Protein AF-A0A971H8J8-F1 (afdb_monomer_lite)

Foldseek 3Di:
DPPVVVVLVVVCVVVVHDSVVVVVVCVVVVVVVVVVVVVCVVCVVVVVVVCVVVVD

Sequence (56 aa):
TPPVGLAMYAVCSVLDISIGEYIKHMWSFFFTIVLMVAVLMFFPKLVLLLPNLLFG

Structure (mmCIF, N/CA/C/O backbone):
data_AF-A0A971H8J8-F1
#
_entry.id   AF-A0A971H8J8-F1
#
loop_
_atom_site.group_PDB
_atom_site.id
_atom_site.type_symbol
_atom_site.label_atom_id
_atom_site.label_alt_id
_atom_site.label_comp_id
_atom_site.label_asym_id
_atom_site.label_entity_id
_atom_site.label_seq_id
_atom_site.pdbx_PDB_ins_code
_atom_site.Cartn_x
_atom_site.Cartn_y
_atom_site.Cartn_z
_atom_site.occupancy
_atom_site.B_iso_or_equiv
_atom_site.auth_seq_id
_atom_site.auth_comp_id
_atom_site.auth_asym_id
_atom_site.auth_atom_id
_atom_site.pdbx_PDB_model_num
ATOM 1 N N . THR A 1 1 ? 11.674 -6.183 6.170 1.00 38.34 1 THR A N 1
ATOM 2 C CA . THR A 1 1 ? 11.955 -7.479 5.515 1.00 38.34 1 THR A CA 1
ATOM 3 C C . THR A 1 1 ? 12.138 -7.220 4.025 1.00 38.34 1 THR A C 1
ATOM 5 O O . THR A 1 1 ? 11.461 -6.330 3.522 1.00 38.34 1 THR A O 1
ATOM 8 N N . PRO A 1 2 ? 13.027 -7.924 3.301 1.00 44.31 2 PRO A N 1
ATOM 9 C CA . PRO A 1 2 ? 13.266 -7.691 1.876 1.00 44.31 2 PRO A CA 1
ATOM 10 C C . PRO A 1 2 ? 12.502 -8.652 0.921 1.00 44.31 2 PRO A C 1
ATOM 12 O O . PRO A 1 2 ? 13.127 -9.144 -0.006 1.00 44.31 2 PRO A O 1
ATOM 15 N N . PRO A 1 3 ? 11.194 -8.978 1.072 1.00 62.50 3 PRO A N 1
ATOM 16 C CA . PRO A 1 3 ? 10.507 -9.856 0.120 1.00 62.50 3 PRO A CA 1
ATOM 17 C C . PRO A 1 3 ? 9.837 -9.079 -1.026 1.00 62.50 3 PRO A C 1
ATOM 19 O O . PRO A 1 3 ? 9.721 -9.597 -2.130 1.00 62.50 3 PRO A O 1
ATOM 22 N N . VAL A 1 4 ? 9.433 -7.823 -0.798 1.00 70.12 4 VAL A N 1
ATOM 23 C CA . VAL A 1 4 ? 8.691 -7.036 -1.801 1.00 70.12 4 VAL A CA 1
ATOM 24 C C . VAL A 1 4 ? 9.613 -6.529 -2.911 1.00 70.12 4 VAL A C 1
ATOM 26 O O . VAL A 1 4 ? 9.277 -6.644 -4.084 1.00 70.12 4 VAL A O 1
ATOM 29 N N . GLY A 1 5 ? 10.807 -6.035 -2.563 1.00 70.50 5 GLY A N 1
ATOM 30 C CA . GLY A 1 5 ? 11.782 -5.567 -3.554 1.00 70.50 5 GLY A CA 1
ATOM 31 C C . GLY A 1 5 ? 12.252 -6.682 -4.492 1.00 70.50 5 GLY A C 1
ATOM 32 O O . GLY A 1 5 ? 12.330 -6.470 -5.695 1.00 70.50 5 GLY A O 1
ATOM 33 N N . LEU A 1 6 ? 12.482 -7.890 -3.964 1.00 75.81 6 LEU A N 1
ATOM 34 C CA . LEU A 1 6 ? 12.846 -9.061 -4.770 1.00 75.81 6 LEU A CA 1
ATOM 35 C C . LEU A 1 6 ? 11.722 -9.472 -5.730 1.00 75.81 6 LEU A C 1
ATOM 37 O O . LEU A 1 6 ? 11.993 -9.758 -6.893 1.00 75.81 6 LEU A O 1
ATOM 41 N N . ALA A 1 7 ? 10.466 -9.445 -5.274 1.00 76.69 7 ALA A N 1
ATOM 42 C CA . ALA A 1 7 ? 9.317 -9.714 -6.134 1.00 76.69 7 ALA A CA 1
ATOM 43 C C . ALA A 1 7 ? 9.177 -8.663 -7.251 1.00 76.69 7 ALA A C 1
ATOM 45 O O . ALA A 1 7 ? 8.939 -9.025 -8.400 1.00 76.69 7 ALA A O 1
ATOM 46 N N . MET A 1 8 ? 9.393 -7.377 -6.949 1.00 78.00 8 MET A N 1
ATOM 47 C CA . MET A 1 8 ? 9.399 -6.317 -7.965 1.00 78.00 8 MET A CA 1
ATOM 48 C C . MET A 1 8 ? 10.508 -6.523 -9.001 1.00 78.00 8 MET A C 1
ATOM 50 O O . MET A 1 8 ? 10.240 -6.395 -10.193 1.00 78.00 8 MET A O 1
ATOM 54 N N . TYR A 1 9 ? 11.721 -6.891 -8.575 1.00 75.62 9 TYR A N 1
ATOM 55 C CA . TYR A 1 9 ? 12.827 -7.192 -9.490 1.00 75.62 9 TYR A CA 1
ATOM 56 C C . TYR A 1 9 ? 12.533 -8.400 -10.385 1.00 75.62 9 TYR A C 1
ATOM 58 O O . TYR A 1 9 ? 12.781 -8.321 -11.583 1.00 75.62 9 TYR A O 1
ATOM 66 N N . ALA A 1 10 ? 11.959 -9.476 -9.837 1.00 79.12 10 ALA A N 1
ATOM 67 C CA . ALA A 1 10 ? 11.572 -10.651 -10.615 1.00 79.12 10 ALA A CA 1
ATOM 68 C C . ALA A 1 10 ? 10.487 -10.323 -11.657 1.00 79.12 10 ALA A C 1
ATOM 70 O O . ALA A 1 10 ? 10.573 -10.755 -12.803 1.00 79.12 10 ALA A O 1
ATOM 71 N N . VAL A 1 11 ? 9.487 -9.512 -11.296 1.00 76.56 11 VAL A N 1
ATOM 72 C CA . VAL A 1 11 ? 8.444 -9.071 -12.237 1.00 76.56 11 VAL A CA 1
ATOM 73 C C . VAL A 1 11 ? 9.023 -8.143 -13.305 1.00 76.56 11 VAL A C 1
ATOM 75 O O . VAL A 1 11 ? 8.733 -8.337 -14.481 1.00 76.56 11 VAL A O 1
ATOM 78 N N . CYS A 1 12 ? 9.881 -7.187 -12.933 1.00 74.50 12 CYS A N 1
ATOM 79 C CA . CYS A 1 12 ? 10.546 -6.306 -13.898 1.00 74.50 12 CYS A CA 1
ATOM 80 C C . CYS A 1 12 ? 11.469 -7.090 -14.844 1.00 74.50 12 CYS A C 1
ATOM 82 O O . CYS A 1 12 ? 11.510 -6.773 -16.027 1.00 74.50 12 CYS A O 1
ATOM 84 N N . SER A 1 13 ? 12.146 -8.145 -14.367 1.00 74.69 13 SER A N 1
ATOM 85 C CA . SER A 1 13 ? 12.967 -9.017 -15.220 1.00 74.69 13 SER A CA 1
ATOM 86 C C . SER A 1 13 ? 12.150 -9.923 -16.139 1.00 74.69 13 SER A C 1
ATOM 88 O O . SER A 1 13 ? 12.635 -10.301 -17.195 1.00 74.69 13 SER A O 1
ATOM 90 N N . VAL A 1 14 ? 10.925 -10.293 -15.748 1.00 81.38 14 VAL A N 1
ATOM 91 C CA . VAL A 1 14 ? 10.025 -11.101 -16.590 1.00 81.38 14 VAL A CA 1
ATOM 92 C C . VAL A 1 14 ? 9.328 -10.239 -17.645 1.00 81.38 14 VAL A C 1
ATOM 94 O O . VAL A 1 14 ? 9.113 -10.704 -18.759 1.00 81.38 14 VAL A O 1
ATOM 97 N N . LEU A 1 15 ? 8.971 -8.995 -17.306 1.00 77.75 15 LEU A N 1
ATOM 98 C CA . LEU A 1 15 ? 8.325 -8.053 -18.227 1.00 77.75 15 LEU A CA 1
ATOM 99 C C . LEU A 1 15 ? 9.313 -7.199 -19.048 1.00 77.75 15 LEU A C 1
ATOM 101 O O . LEU A 1 15 ? 8.857 -6.457 -19.910 1.00 77.75 15 LEU A O 1
ATOM 105 N N . ASP A 1 16 ? 10.622 -7.284 -18.789 1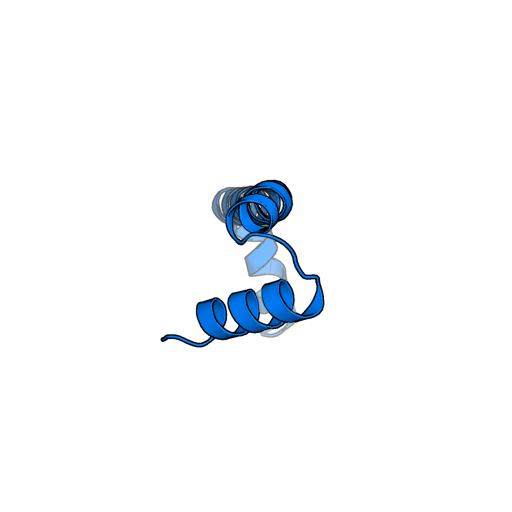.00 74.88 16 ASP A N 1
ATOM 106 C CA . ASP A 1 16 ? 11.681 -6.471 -19.423 1.00 74.88 16 ASP A CA 1
ATOM 107 C C . ASP A 1 16 ? 11.413 -4.948 -19.357 1.00 74.88 16 ASP A C 1
ATOM 109 O O . ASP A 1 16 ? 11.731 -4.177 -20.260 1.00 74.88 16 ASP A O 1
ATOM 113 N N . ILE A 1 17 ? 10.788 -4.490 -18.265 1.00 79.69 17 ILE A N 1
ATOM 114 C CA . ILE A 1 17 ? 10.453 -3.076 -18.039 1.00 79.69 17 ILE A CA 1
ATOM 115 C C . ILE A 1 17 ? 11.336 -2.456 -16.963 1.00 79.69 17 ILE A C 1
ATOM 117 O O . ILE A 1 17 ? 11.736 -3.095 -15.988 1.00 79.69 17 ILE A O 1
ATOM 121 N N . SER A 1 18 ? 11.606 -1.158 -17.107 1.00 79.44 18 SER A N 1
ATOM 122 C CA . SER A 1 18 ? 12.341 -0.410 -16.091 1.00 79.44 18 SER A CA 1
ATOM 123 C C . SER A 1 18 ? 11.544 -0.303 -14.785 1.00 79.44 18 SER A C 1
ATOM 125 O O . SER A 1 18 ? 10.325 -0.127 -14.780 1.00 79.44 18 SER A O 1
ATOM 127 N N . ILE A 1 19 ? 12.252 -0.323 -13.654 1.00 74.00 19 ILE A N 1
ATOM 128 C CA . ILE A 1 19 ? 11.661 -0.153 -12.315 1.00 74.00 19 ILE A CA 1
ATOM 129 C C . ILE A 1 19 ? 10.907 1.186 -12.208 1.00 74.00 19 ILE A C 1
ATOM 131 O O . ILE A 1 19 ? 9.895 1.283 -11.516 1.00 74.00 19 ILE A O 1
ATOM 135 N N . GLY A 1 20 ? 11.369 2.217 -12.924 1.00 75.94 20 GLY A N 1
ATOM 136 C CA . GLY A 1 20 ? 10.710 3.522 -12.982 1.00 75.94 20 GLY A CA 1
ATOM 137 C C . GLY A 1 20 ? 9.335 3.476 -13.655 1.00 75.94 20 GLY A C 1
ATOM 138 O O . GLY A 1 20 ? 8.384 4.056 -13.132 1.00 75.94 20 GLY A O 1
ATOM 139 N N . GLU A 1 21 ? 9.207 2.749 -14.768 1.00 76.44 21 GLU A N 1
ATOM 140 C CA . GLU A 1 21 ? 7.914 2.481 -15.417 1.00 76.44 21 GLU A CA 1
ATOM 141 C C . GLU A 1 21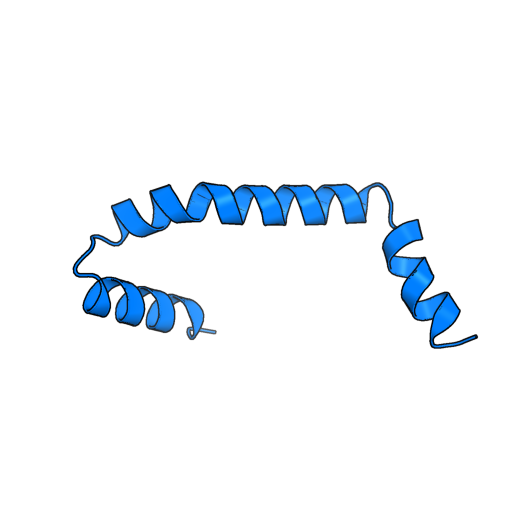 ? 6.999 1.687 -14.482 1.00 76.44 21 GLU A C 1
ATOM 143 O O . GLU A 1 21 ? 5.867 2.099 -14.229 1.00 76.44 21 GLU A O 1
ATOM 148 N N . TYR A 1 22 ? 7.512 0.618 -13.871 1.00 77.81 22 TYR A N 1
ATOM 149 C CA . TYR A 1 22 ? 6.747 -0.189 -12.924 1.00 77.81 22 TYR A CA 1
ATOM 150 C C . TYR A 1 22 ? 6.158 0.656 -11.782 1.00 77.81 22 TYR A C 1
ATOM 152 O O . TYR A 1 22 ? 4.963 0.571 -11.510 1.00 77.81 22 TYR A O 1
ATOM 160 N N . ILE A 1 23 ? 6.957 1.527 -11.155 1.00 79.31 23 ILE A N 1
ATOM 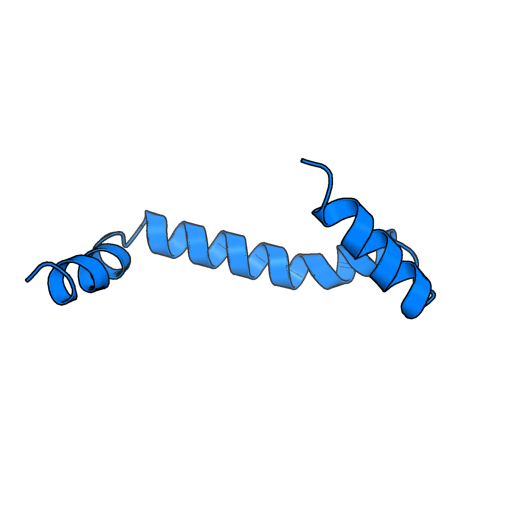161 C CA . ILE A 1 23 ? 6.495 2.409 -10.070 1.00 79.31 23 ILE A CA 1
ATOM 162 C C . ILE A 1 23 ? 5.430 3.393 -10.569 1.00 79.31 23 ILE A C 1
ATOM 164 O O . ILE A 1 23 ? 4.444 3.635 -9.871 1.00 79.31 23 ILE A O 1
ATOM 168 N N . LYS A 1 24 ? 5.588 3.935 -11.781 1.00 80.81 24 LYS A N 1
ATOM 169 C CA . LYS A 1 24 ? 4.630 4.874 -12.378 1.00 80.81 24 LYS A CA 1
ATOM 170 C C . LYS A 1 24 ? 3.269 4.220 -12.625 1.00 80.81 24 LYS A C 1
ATOM 172 O O . LYS A 1 24 ? 2.243 4.830 -12.336 1.00 80.81 24 LYS A O 1
ATOM 177 N N . HIS A 1 25 ? 3.259 2.968 -13.079 1.00 79.56 25 HIS A N 1
ATOM 178 C CA . HIS A 1 25 ? 2.036 2.178 -13.228 1.00 79.56 25 HIS A CA 1
ATOM 179 C C . HIS A 1 25 ? 1.466 1.724 -11.873 1.00 79.56 25 HIS A C 1
ATOM 181 O O . HIS A 1 25 ? 0.254 1.774 -11.657 1.00 79.56 25 HIS A O 1
ATOM 187 N N . MET A 1 26 ? 2.328 1.355 -10.922 1.00 81.75 26 MET A N 1
ATOM 188 C CA . MET A 1 26 ? 1.936 0.940 -9.570 1.00 81.75 26 MET A CA 1
ATOM 189 C C . MET A 1 26 ? 1.327 2.088 -8.753 1.00 81.75 26 MET A C 1
ATOM 191 O O . MET A 1 26 ? 0.560 1.842 -7.824 1.00 81.75 26 MET A O 1
ATOM 195 N N . TRP A 1 27 ? 1.625 3.345 -9.089 1.00 83.88 27 TRP A N 1
ATOM 196 C CA . TRP A 1 27 ? 1.131 4.509 -8.354 1.00 83.88 27 TRP A CA 1
ATOM 197 C C . TRP A 1 27 ? -0.401 4.530 -8.254 1.00 83.88 27 TRP A C 1
ATOM 199 O O . TRP A 1 27 ? -0.938 4.823 -7.188 1.00 83.88 27 TRP A O 1
ATOM 209 N N . SER A 1 28 ? -1.117 4.129 -9.311 1.00 84.69 28 SER A N 1
ATOM 210 C CA . SER A 1 28 ? -2.583 4.024 -9.273 1.00 84.69 28 SER A CA 1
ATOM 211 C C . SER A 1 28 ? -3.056 3.039 -8.197 1.00 84.69 28 SER A C 1
ATOM 213 O O . SER A 1 28 ? -3.926 3.369 -7.394 1.00 84.69 28 SER A O 1
ATOM 215 N N . PHE A 1 29 ? -2.410 1.876 -8.102 1.00 84.81 29 PHE A N 1
ATOM 216 C CA . PHE A 1 29 ? -2.719 0.863 -7.095 1.00 84.81 29 PHE A CA 1
ATOM 217 C C . PHE A 1 29 ? -2.382 1.335 -5.675 1.00 84.81 29 PHE A C 1
ATOM 219 O O . PHE A 1 29 ? -3.175 1.166 -4.748 1.00 84.81 29 PHE A O 1
ATOM 226 N N . PHE A 1 30 ? -1.230 1.990 -5.506 1.00 88.12 30 PHE A N 1
ATOM 227 C CA . PHE A 1 30 ? -0.839 2.576 -4.227 1.00 88.12 30 PHE A CA 1
ATOM 228 C C . PHE A 1 30 ? -1.842 3.640 -3.766 1.00 88.12 30 PHE A C 1
ATOM 230 O O . PHE A 1 30 ? -2.248 3.645 -2.605 1.00 88.12 30 PHE A O 1
ATOM 237 N N . PHE A 1 31 ? -2.301 4.496 -4.680 1.00 92.50 31 PHE A N 1
ATOM 238 C CA . PHE A 1 31 ? -3.318 5.500 -4.389 1.00 92.50 31 PHE A CA 1
ATOM 239 C C . PHE A 1 31 ? -4.635 4.859 -3.939 1.00 92.50 31 PHE A C 1
ATOM 241 O O . PHE A 1 31 ? -5.205 5.287 -2.939 1.00 92.50 31 PHE A O 1
ATOM 248 N N . THR A 1 32 ? -5.087 3.798 -4.612 1.00 92.44 32 THR A N 1
ATOM 249 C CA . THR A 1 32 ? -6.282 3.047 -4.204 1.00 92.44 32 THR A CA 1
ATOM 250 C C . THR A 1 32 ? -6.145 2.474 -2.795 1.00 92.44 32 THR A C 1
ATOM 252 O O . THR A 1 32 ? -7.083 2.586 -2.009 1.00 92.44 32 THR A O 1
ATOM 255 N N . ILE A 1 33 ? -4.986 1.908 -2.440 1.00 90.56 33 ILE A N 1
ATOM 256 C CA . ILE A 1 33 ? -4.741 1.384 -1.087 1.00 90.56 33 ILE A CA 1
ATOM 257 C C . ILE A 1 33 ? -4.788 2.509 -0.057 1.00 90.56 33 ILE A C 1
ATOM 259 O O . ILE A 1 33 ? -5.462 2.377 0.960 1.00 90.56 33 ILE A O 1
ATOM 263 N N . VAL A 1 34 ? -4.100 3.623 -0.310 1.00 93.75 34 VAL A N 1
ATOM 264 C CA . VAL A 1 34 ? -4.090 4.768 0.610 1.00 93.75 34 VAL A CA 1
ATOM 265 C C . VAL A 1 34 ? -5.500 5.323 0.796 1.00 93.75 34 VAL A C 1
ATOM 267 O O . VAL A 1 34 ? -5.910 5.579 1.927 1.00 93.75 34 VAL A O 1
ATOM 270 N N . LEU A 1 35 ? -6.268 5.447 -0.288 1.00 93.00 35 LEU A N 1
ATOM 271 C CA . LEU A 1 35 ? -7.660 5.879 -0.243 1.00 93.00 35 LEU A CA 1
ATOM 272 C C . LEU A 1 35 ? -8.518 4.901 0.570 1.00 93.00 35 LEU A C 1
ATOM 274 O O . LEU A 1 35 ? -9.276 5.328 1.435 1.00 93.00 35 LEU A O 1
ATOM 278 N N . MET A 1 36 ? -8.372 3.595 0.335 1.00 89.56 36 MET A N 1
ATOM 279 C CA . MET A 1 36 ? -9.070 2.558 1.094 1.00 89.56 36 MET A CA 1
ATOM 280 C C . MET A 1 36 ? -8.747 2.667 2.588 1.00 89.56 36 MET A C 1
ATOM 282 O O . MET A 1 36 ? -9.660 2.694 3.409 1.00 89.56 36 MET A O 1
ATOM 286 N N . VAL A 1 37 ? -7.468 2.775 2.949 1.00 89.81 37 VAL A N 1
ATOM 287 C CA . VAL A 1 37 ? -7.027 2.917 4.343 1.00 89.81 37 VAL A CA 1
ATOM 288 C C . VAL A 1 37 ? -7.591 4.194 4.965 1.00 89.81 37 VAL A C 1
ATOM 290 O O . VAL A 1 37 ? -8.091 4.147 6.086 1.00 89.81 37 VAL A O 1
ATOM 293 N N . ALA A 1 38 ? -7.584 5.314 4.239 1.00 90.25 38 ALA A N 1
ATOM 294 C CA . ALA A 1 38 ? -8.178 6.562 4.705 1.00 90.25 38 ALA A CA 1
ATOM 295 C C . ALA A 1 38 ? -9.686 6.408 4.962 1.00 90.25 38 ALA A C 1
ATOM 297 O O . ALA A 1 38 ? -10.172 6.796 6.022 1.00 90.25 38 ALA A O 1
ATOM 298 N N . VAL A 1 39 ? -10.426 5.776 4.048 1.00 88.50 39 VAL A N 1
ATOM 299 C CA . VAL A 1 39 ? -11.861 5.501 4.224 1.00 88.50 39 VAL A CA 1
ATOM 300 C C . VAL A 1 39 ? -12.110 4.623 5.451 1.00 88.50 39 VAL A C 1
ATOM 302 O O . VAL A 1 39 ? -12.995 4.937 6.246 1.00 88.50 39 VAL A O 1
ATOM 305 N N . LEU A 1 40 ? -11.311 3.573 5.658 1.00 85.38 40 LEU A N 1
ATOM 306 C CA . LEU A 1 40 ? -11.412 2.720 6.846 1.00 85.38 40 LEU A CA 1
ATOM 307 C C . LEU A 1 40 ? -11.091 3.479 8.142 1.00 85.38 40 LEU A C 1
AT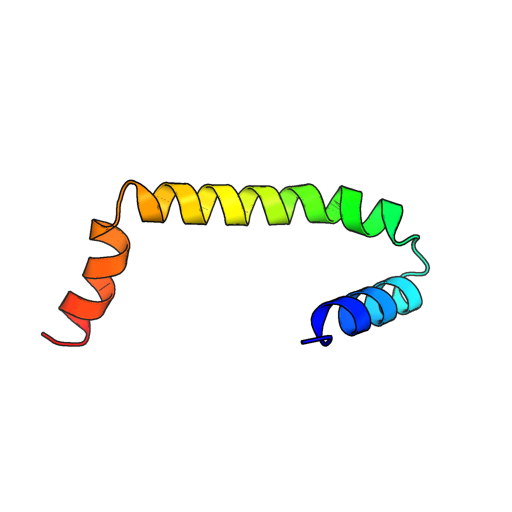OM 309 O O . LEU A 1 40 ? -11.713 3.216 9.169 1.00 85.38 40 LEU A O 1
ATOM 313 N N . MET A 1 41 ? -10.160 4.435 8.095 1.00 83.38 41 MET A N 1
ATOM 314 C CA . MET A 1 41 ? -9.790 5.273 9.237 1.00 83.38 41 MET A CA 1
ATOM 315 C C . MET A 1 41 ? -10.909 6.252 9.626 1.00 83.38 41 MET A C 1
ATOM 317 O O . MET A 1 41 ? -11.162 6.441 10.814 1.00 83.38 41 MET A O 1
ATOM 321 N N . PHE A 1 42 ? -11.608 6.842 8.649 1.00 81.94 42 PHE A N 1
ATOM 322 C CA . PHE A 1 42 ? -12.747 7.739 8.898 1.00 81.94 42 PHE A CA 1
ATOM 323 C C . PHE A 1 42 ? -14.054 6.993 9.209 1.00 81.94 42 PHE A C 1
ATOM 325 O O . PHE A 1 42 ? -14.892 7.506 9.950 1.00 81.94 42 PHE A O 1
ATOM 332 N N . PHE A 1 43 ? -14.222 5.771 8.699 1.00 77.50 43 PHE A N 1
ATOM 333 C CA . PHE A 1 43 ? -15.381 4.913 8.955 1.00 77.50 43 PHE A CA 1
ATOM 334 C C . PHE A 1 43 ? -14.974 3.578 9.607 1.00 77.50 43 PHE A C 1
ATOM 336 O O . PHE A 1 43 ? -15.227 2.505 9.048 1.00 77.50 43 PHE A O 1
ATOM 343 N N . PRO A 1 44 ? -14.435 3.597 10.844 1.00 71.25 44 PRO A N 1
ATOM 344 C CA . PRO A 1 44 ? -13.994 2.381 11.537 1.00 71.25 44 PRO A CA 1
ATOM 345 C C . PRO A 1 44 ? -15.152 1.410 11.809 1.00 71.25 44 PRO A C 1
ATOM 347 O O . PRO A 1 44 ? -14.943 0.212 11.984 1.00 71.25 44 PRO A O 1
ATOM 350 N N . LYS A 1 45 ? -16.396 1.910 11.779 1.00 63.88 45 LYS A N 1
ATOM 351 C CA . LYS A 1 45 ? -17.620 1.110 11.914 1.00 63.88 45 LYS A CA 1
ATOM 352 C C . LYS A 1 45 ? -17.755 0.019 10.838 1.00 63.88 45 LYS A C 1
ATOM 354 O O . LYS A 1 45 ? -18.341 -1.015 11.137 1.00 63.88 45 LYS A O 1
ATOM 359 N N . LEU A 1 46 ? -17.195 0.200 9.633 1.00 66.94 46 LEU A N 1
ATOM 360 C CA . LEU A 1 46 ? -17.173 -0.857 8.606 1.00 66.94 46 LEU A CA 1
ATOM 361 C C . LEU A 1 46 ? -16.225 -2.005 8.970 1.00 66.94 46 LEU A C 1
ATOM 363 O O . LEU A 1 46 ? -16.556 -3.164 8.743 1.00 66.94 46 LEU A O 1
ATOM 367 N N . VAL A 1 47 ? -15.069 -1.700 9.566 1.00 68.81 47 VAL A N 1
ATOM 368 C CA . VAL A 1 47 ? -14.108 -2.727 10.002 1.00 68.81 47 VAL A CA 1
ATOM 369 C C . VAL A 1 47 ? -14.616 -3.454 11.240 1.00 68.81 47 VAL A C 1
ATOM 371 O O . VAL A 1 47 ? -14.354 -4.638 11.388 1.00 68.81 47 VAL A O 1
ATOM 374 N N . LEU A 1 48 ? -15.378 -2.769 12.098 1.00 68.62 48 LEU A N 1
ATOM 375 C CA . LEU A 1 48 ? -15.992 -3.329 13.306 1.00 68.62 48 LEU A CA 1
ATOM 376 C C . LEU A 1 48 ? -17.234 -4.193 13.025 1.00 68.62 48 LEU A C 1
ATOM 378 O O . LEU A 1 48 ? -17.612 -4.986 13.880 1.00 68.62 48 LEU A O 1
ATOM 382 N N . LEU A 1 49 ? -17.839 -4.102 11.836 1.00 72.75 49 LEU A N 1
ATOM 383 C CA . LEU A 1 49 ? -18.968 -4.954 11.435 1.00 72.75 49 LEU A CA 1
ATOM 384 C C . LEU A 1 49 ? -18.568 -6.434 11.313 1.00 72.75 49 LEU A C 1
ATOM 386 O O . LEU A 1 49 ? -19.306 -7.306 11.760 1.00 72.75 49 LEU A O 1
ATOM 390 N N . LEU A 1 50 ? -17.387 -6.714 10.754 1.00 66.94 50 LEU A N 1
ATOM 391 C CA . LEU A 1 50 ? -16.862 -8.073 10.594 1.00 66.94 50 LEU A CA 1
ATOM 392 C C . LEU A 1 50 ? -16.584 -8.794 11.938 1.00 66.94 50 LEU A C 1
ATOM 394 O O . LEU A 1 50 ? -17.060 -9.915 12.100 1.00 66.94 50 LEU A O 1
ATOM 398 N N . PRO A 1 51 ? -15.882 -8.204 12.931 1.00 66.56 51 PRO A N 1
ATOM 399 C CA . PRO A 1 51 ? -15.708 -8.819 14.243 1.00 66.56 51 PRO A CA 1
ATOM 400 C C . PRO A 1 51 ? -17.018 -8.899 15.031 1.00 66.56 51 PRO A C 1
ATOM 402 O O . PRO A 1 51 ? -17.201 -9.867 15.754 1.00 66.56 51 PRO A O 1
ATOM 405 N N . ASN A 1 52 ? -17.959 -7.965 14.860 1.00 73.56 52 ASN A N 1
ATOM 406 C CA . ASN A 1 52 ? -19.274 -8.069 15.504 1.00 73.56 52 ASN A CA 1
ATOM 407 C C . ASN A 1 52 ? -20.130 -9.222 14.930 1.00 73.56 52 ASN A C 1
ATOM 4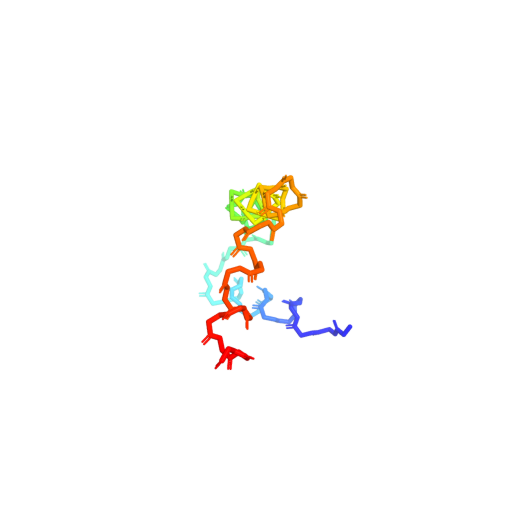09 O O . ASN A 1 52 ? -21.026 -9.707 15.606 1.00 73.56 52 ASN A O 1
ATOM 413 N N . LEU A 1 53 ? -19.849 -9.668 13.696 1.00 71.06 53 LEU A N 1
ATOM 414 C CA . LEU A 1 53 ? -20.445 -10.862 13.077 1.00 71.06 53 LEU A CA 1
ATOM 415 C C . LEU A 1 53 ? -19.694 -12.164 13.410 1.00 71.06 53 LEU A C 1
ATOM 417 O O . LEU A 1 53 ? -20.309 -13.222 13.427 1.00 71.06 53 LEU A O 1
ATOM 421 N N . LEU A 1 54 ? -18.375 -12.105 13.626 1.00 72.94 54 LEU A N 1
ATOM 422 C CA . LEU A 1 54 ? -17.532 -13.277 13.916 1.00 72.94 54 LEU A CA 1
ATOM 423 C C . LEU A 1 54 ? -17.448 -13.632 15.408 1.00 72.94 54 LEU A C 1
ATOM 425 O O . LEU A 1 54 ? -17.256 -14.799 15.734 1.00 72.94 54 LEU A O 1
ATOM 429 N N . PHE A 1 55 ? -17.540 -12.642 16.296 1.00 74.88 55 PHE A N 1
ATOM 430 C CA . PHE A 1 55 ? -17.469 -12.806 17.755 1.00 74.88 55 PHE A CA 1
ATOM 431 C C . PHE A 1 55 ? -18.823 -12.573 18.450 1.00 74.88 55 PHE A C 1
ATOM 433 O O . PHE A 1 55 ? -18.853 -12.409 19.670 1.00 74.88 5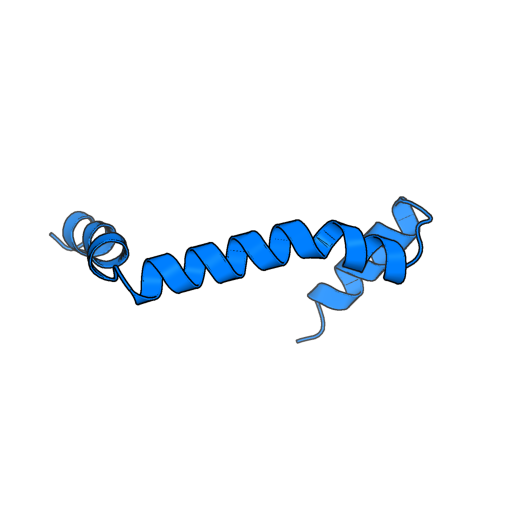5 PHE A O 1
ATOM 440 N N . GLY A 1 56 ? -19.908 -12.508 17.670 1.00 57.69 56 GLY A N 1
ATOM 441 C CA . GLY A 1 56 ? -21.290 -12.440 18.154 1.00 57.69 56 GLY A CA 1
ATOM 442 C C . GLY A 1 56 ? -21.870 -13.812 18.461 1.00 57.69 56 GLY A C 1
ATOM 443 O O . GLY A 1 56 ? -21.529 -14.770 17.732 1.00 57.69 56 GLY A O 1
#

Secondary structure (DSSP, 8-state):
--HHHHHHHHHHHHHT--HHHHHHHHHHHHHHHHHHHHHHHH-HHHHHHHHHHH--

Radius of gyration: 17.04 Å; chains: 1; bounding box: 35×21×38 Å

pLDDT: mean 76.81, std 10.65, range [38.34, 93.75]